Protein AF-A0A0A2G8U5-F1 (afdb_monomer_lite)

Sequence (140 aa):
MFMNVADIVYWAEHYVRKNSAEVSLRGVLSDSLFIVSLGLLFNLLTIAYIVQFYTGWRILQYLPIKSKNELASWLYAILLILPILVFIYCRYYRGERLDRILNDYEQQSPQRLQLGKFIFWSYEIITWGGFILSYLLFKH

Structure (mmCIF, N/CA/C/O backbone):
data_AF-A0A0A2G8U5-F1
#
_entry.id   AF-A0A0A2G8U5-F1
#
loop_
_atom_site.group_PDB
_atom_site.id
_atom_site.type_symbol
_atom_site.label_atom_id
_atom_site.label_alt_id
_atom_site.label_comp_id
_atom_site.label_asym_id
_atom_site.label_entity_id
_atom_site.label_seq_id
_atom_site.pdbx_PDB_ins_code
_atom_site.Cartn_x
_atom_site.Cartn_y
_atom_site.Cartn_z
_atom_site.occupancy
_atom_site.B_iso_or_equiv
_atom_site.auth_seq_id
_atom_site.auth_comp_id
_atom_site.auth_asym_id
_atom_site.auth_atom_id
_atom_site.pdbx_PDB_model_num
ATOM 1 N N . MET A 1 1 ? -1.851 15.204 -13.575 1.00 45.66 1 MET A N 1
ATOM 2 C CA . MET A 1 1 ? -1.467 13.783 -13.700 1.00 45.66 1 MET A CA 1
ATOM 3 C C . MET A 1 1 ? -1.702 13.150 -12.339 1.00 45.66 1 MET A C 1
ATOM 5 O O . MET A 1 1 ? -0.962 13.458 -11.418 1.00 45.66 1 MET A O 1
ATOM 9 N N . PHE A 1 2 ? -2.799 12.411 -12.169 1.00 50.53 2 PHE A N 1
ATOM 10 C CA . PHE A 1 2 ? -3.066 11.702 -10.914 1.00 50.53 2 PHE A CA 1
ATOM 11 C C . PHE A 1 2 ? -2.197 10.447 -10.871 1.00 50.53 2 PHE A C 1
ATOM 13 O O . PHE A 1 2 ? -2.098 9.750 -11.880 1.00 50.53 2 PHE A O 1
ATOM 20 N N . MET A 1 3 ? -1.550 10.195 -9.734 1.00 67.38 3 MET A N 1
ATOM 21 C CA . MET A 1 3 ? -0.747 8.993 -9.533 1.00 67.38 3 MET A CA 1
ATOM 22 C C . MET A 1 3 ? -1.667 7.770 -9.550 1.00 67.38 3 MET A C 1
ATOM 24 O O . MET A 1 3 ? -2.618 7.700 -8.771 1.00 67.38 3 MET A O 1
ATOM 28 N N . ASN A 1 4 ? -1.418 6.833 -10.459 1.00 82.69 4 ASN A N 1
ATOM 29 C CA . ASN A 1 4 ? -2.144 5.573 -10.521 1.00 82.69 4 ASN A CA 1
ATOM 30 C C . ASN A 1 4 ? -1.438 4.535 -9.636 1.00 82.69 4 ASN A C 1
ATOM 32 O O . ASN A 1 4 ? -0.263 4.661 -9.307 1.00 82.69 4 ASN A O 1
ATOM 36 N N . VAL A 1 5 ? -2.128 3.456 -9.279 1.00 84.44 5 VAL A N 1
ATOM 37 C CA . VAL A 1 5 ? -1.564 2.375 -8.458 1.00 84.44 5 VAL A CA 1
ATOM 38 C C . VAL A 1 5 ? -0.317 1.756 -9.110 1.00 84.44 5 VAL A C 1
ATOM 40 O O . VAL A 1 5 ? 0.587 1.329 -8.403 1.00 84.44 5 VAL A O 1
ATOM 43 N N . ALA A 1 6 ? -0.215 1.772 -10.443 1.00 88.62 6 ALA A N 1
ATOM 44 C CA . ALA A 1 6 ? 0.989 1.343 -11.158 1.00 88.62 6 ALA A CA 1
ATOM 45 C C . ALA A 1 6 ? 2.228 2.207 -10.840 1.00 88.62 6 ALA A C 1
ATOM 47 O O . ALA A 1 6 ? 3.315 1.652 -10.701 1.00 88.62 6 ALA A O 1
ATOM 48 N N . ASP A 1 7 ? 2.070 3.526 -10.658 1.00 89.56 7 ASP A N 1
ATOM 49 C CA . ASP A 1 7 ? 3.162 4.411 -10.226 1.00 89.56 7 ASP A CA 1
ATOM 50 C C . ASP A 1 7 ? 3.640 4.028 -8.817 1.00 89.56 7 ASP A C 1
ATOM 52 O O . ASP A 1 7 ? 4.839 3.970 -8.556 1.00 89.56 7 ASP A O 1
ATOM 56 N N . ILE A 1 8 ? 2.698 3.736 -7.911 1.00 91.19 8 ILE A N 1
ATOM 57 C CA . ILE A 1 8 ? 2.994 3.339 -6.527 1.00 91.19 8 ILE A CA 1
ATOM 58 C C . ILE A 1 8 ? 3.740 2.003 -6.516 1.00 91.19 8 ILE A C 1
ATOM 60 O O . ILE A 1 8 ? 4.759 1.876 -5.845 1.00 91.19 8 ILE A O 1
ATOM 64 N N . VAL A 1 9 ? 3.273 1.027 -7.302 1.00 91.62 9 VAL A N 1
ATOM 65 C CA . VAL A 1 9 ? 3.931 -0.278 -7.463 1.00 91.62 9 VAL A CA 1
ATOM 66 C C . VAL A 1 9 ? 5.350 -0.113 -8.003 1.00 91.62 9 VAL A C 1
ATOM 68 O O . VAL A 1 9 ? 6.275 -0.697 -7.442 1.00 91.62 9 VAL A O 1
ATOM 71 N N . TYR A 1 10 ? 5.538 0.705 -9.045 1.00 92.62 10 TYR A N 1
ATOM 72 C CA . TYR A 1 10 ? 6.860 0.985 -9.602 1.00 92.62 10 TYR A CA 1
ATOM 73 C C . TYR A 1 10 ? 7.806 1.554 -8.539 1.00 92.62 10 TYR A C 1
ATOM 75 O O . TYR A 1 10 ? 8.897 1.024 -8.337 1.00 92.62 10 TYR A O 1
ATOM 83 N N . TRP A 1 11 ? 7.397 2.613 -7.833 1.00 93.00 11 TRP A N 1
ATOM 84 C CA . TRP A 1 11 ? 8.270 3.278 -6.865 1.00 93.00 11 TRP A CA 1
ATOM 85 C C . TRP A 1 11 ? 8.524 2.448 -5.611 1.00 93.00 11 TRP A C 1
ATOM 87 O O . TRP A 1 11 ? 9.645 2.480 -5.100 1.00 93.00 11 TRP A O 1
ATOM 97 N N . ALA A 1 12 ? 7.543 1.669 -5.151 1.00 91.81 12 ALA A N 1
ATOM 98 C CA . ALA A 1 12 ? 7.727 0.723 -4.057 1.00 91.81 12 ALA A CA 1
ATOM 99 C C . ALA A 1 12 ? 8.731 -0.374 -4.440 1.00 91.81 12 ALA A C 1
ATOM 101 O O . ALA A 1 12 ? 9.665 -0.643 -3.688 1.00 91.81 12 ALA A O 1
ATOM 102 N N . GLU A 1 13 ? 8.592 -0.967 -5.629 1.00 90.75 13 GLU A N 1
ATOM 103 C CA . GLU A 1 13 ? 9.526 -1.977 -6.136 1.00 90.75 13 GLU A CA 1
ATOM 104 C C . GLU A 1 13 ? 10.926 -1.396 -6.347 1.00 90.75 13 GLU A C 1
ATOM 106 O O . GLU A 1 13 ? 11.911 -1.970 -5.889 1.00 90.75 13 GLU A O 1
ATOM 111 N N . HIS A 1 14 ? 11.028 -0.224 -6.972 1.00 89.00 14 HIS A N 1
ATOM 112 C CA . HIS A 1 14 ? 12.299 0.464 -7.175 1.00 89.00 14 HIS A CA 1
ATOM 113 C C . HIS A 1 14 ? 12.977 0.808 -5.838 1.00 89.00 14 HIS A C 1
ATOM 115 O O . HIS A 1 14 ? 14.193 0.672 -5.702 1.00 89.00 14 HIS A O 1
ATOM 121 N N . TYR A 1 15 ? 12.216 1.256 -4.834 1.00 88.25 15 TYR A N 1
ATOM 122 C CA . TYR A 1 15 ? 12.743 1.524 -3.496 1.00 88.25 15 TYR A CA 1
ATOM 123 C C . TYR A 1 15 ? 13.277 0.254 -2.831 1.00 88.25 15 TYR A C 1
ATOM 125 O O . TYR A 1 15 ? 14.399 0.269 -2.328 1.00 88.25 15 TYR A O 1
ATOM 133 N N . VAL A 1 16 ? 12.510 -0.838 -2.855 1.00 88.12 16 VAL A N 1
ATOM 134 C CA . VAL A 1 16 ? 12.937 -2.119 -2.278 1.00 88.12 16 VAL A CA 1
ATOM 135 C C . VAL A 1 16 ? 14.197 -2.617 -2.977 1.00 88.12 16 VAL A C 1
ATOM 137 O O . VAL A 1 16 ? 15.197 -2.835 -2.305 1.00 88.12 16 VAL A O 1
ATOM 140 N N . ARG A 1 17 ? 14.207 -2.670 -4.315 1.00 84.31 17 ARG A N 1
ATOM 141 C CA . ARG A 1 17 ? 15.368 -3.119 -5.105 1.00 84.31 17 ARG A CA 1
ATOM 142 C C . ARG A 1 17 ? 16.630 -2.306 -4.854 1.00 84.31 17 ARG A C 1
ATOM 144 O O . ARG A 1 17 ? 17.725 -2.854 -4.843 1.00 84.31 17 ARG A O 1
ATOM 151 N N . LYS A 1 18 ? 16.491 -0.991 -4.672 1.00 84.00 18 LYS A N 1
ATOM 152 C CA . LYS A 1 18 ? 17.632 -0.114 -4.392 1.00 84.00 18 LYS A CA 1
ATOM 153 C C . LYS A 1 18 ? 18.244 -0.376 -3.010 1.00 84.00 18 LYS A C 1
ATOM 155 O O . LYS A 1 18 ? 19.432 -0.128 -2.827 1.00 84.00 18 LYS A O 1
ATOM 160 N N . ASN A 1 19 ? 17.438 -0.814 -2.046 1.00 79.12 19 ASN A N 1
ATOM 161 C CA . ASN A 1 19 ? 17.853 -0.992 -0.653 1.00 79.12 19 ASN A CA 1
ATOM 162 C C . ASN A 1 19 ? 18.053 -2.465 -0.254 1.00 79.12 19 ASN A C 1
ATOM 164 O O . ASN A 1 19 ? 18.577 -2.731 0.825 1.00 79.12 19 ASN A O 1
ATOM 168 N N . SER A 1 20 ? 17.668 -3.421 -1.100 1.00 72.75 20 SER A N 1
ATOM 169 C CA . SER A 1 20 ? 17.951 -4.840 -0.908 1.00 72.75 20 SER A CA 1
ATOM 170 C C . SER A 1 20 ? 19.399 -5.142 -1.307 1.00 72.75 20 SER A C 1
ATOM 172 O O . SER A 1 20 ? 19.764 -5.006 -2.474 1.00 72.75 20 SER A O 1
ATOM 174 N N . ALA A 1 21 ? 20.225 -5.555 -0.341 1.00 58.78 21 ALA A N 1
ATOM 175 C CA . ALA A 1 21 ? 21.621 -5.952 -0.572 1.00 58.78 21 ALA A CA 1
ATOM 176 C C . ALA A 1 21 ? 21.752 -7.270 -1.358 1.00 58.78 21 ALA A C 1
ATOM 178 O O . ALA A 1 21 ? 22.778 -7.527 -1.983 1.00 58.78 21 ALA A O 1
ATOM 179 N N . GLU A 1 22 ? 20.703 -8.089 -1.350 1.00 55.12 22 GLU A N 1
ATOM 180 C CA . GLU A 1 22 ? 20.610 -9.311 -2.134 1.00 55.12 22 GLU A CA 1
ATOM 181 C C . GLU A 1 22 ? 19.609 -9.098 -3.264 1.00 55.12 22 GLU A C 1
ATOM 183 O O . GLU A 1 22 ? 18.526 -8.547 -3.055 1.00 55.12 22 GLU A O 1
ATOM 188 N N . VAL A 1 23 ? 19.959 -9.578 -4.460 1.00 50.59 23 VAL A N 1
ATOM 189 C CA . VAL A 1 23 ? 19.015 -9.833 -5.554 1.00 50.59 23 VAL A CA 1
ATOM 190 C C . VAL A 1 23 ? 18.116 -10.980 -5.087 1.00 50.59 23 VAL A C 1
ATOM 192 O O . VAL A 1 23 ? 18.272 -12.124 -5.512 1.00 50.59 23 VAL A O 1
ATOM 195 N N . SER A 1 24 ? 17.264 -10.724 -4.093 1.00 45.72 24 SER A N 1
ATOM 196 C CA . SER A 1 24 ? 16.434 -11.763 -3.513 1.00 45.72 24 SER A CA 1
ATOM 197 C C . SER A 1 24 ? 15.479 -12.243 -4.596 1.00 45.72 24 SER A C 1
ATOM 199 O O . SER A 1 24 ? 14.966 -11.461 -5.404 1.00 45.72 24 SER A O 1
ATOM 201 N N . LEU A 1 25 ? 15.358 -13.571 -4.679 1.00 44.44 25 LEU A 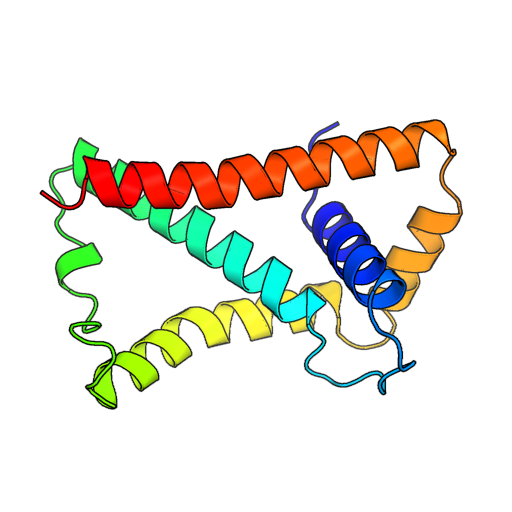N 1
ATOM 202 C CA . LEU A 1 25 ? 14.522 -14.288 -5.632 1.00 44.44 25 LEU A CA 1
ATOM 203 C C . LEU A 1 25 ? 13.231 -13.511 -5.902 1.00 44.44 25 LEU A C 1
ATOM 205 O O . LEU A 1 25 ? 12.577 -13.084 -4.953 1.00 44.44 25 LEU A O 1
ATOM 209 N N . ARG A 1 26 ? 12.839 -13.417 -7.182 1.00 52.62 26 ARG A N 1
ATOM 210 C CA . ARG A 1 26 ? 11.476 -13.086 -7.635 1.00 52.62 26 ARG A CA 1
ATOM 211 C C . ARG A 1 26 ? 10.468 -14.025 -6.957 1.00 52.62 26 ARG A C 1
ATOM 213 O O . ARG A 1 26 ? 10.010 -15.004 -7.538 1.00 52.62 26 ARG A O 1
ATOM 220 N N . GLY A 1 27 ? 10.182 -13.774 -5.692 1.00 52.41 27 GLY A N 1
ATOM 221 C CA . GLY A 1 27 ? 9.225 -14.496 -4.888 1.00 52.41 27 GLY A CA 1
ATOM 222 C C . GLY A 1 27 ? 7.840 -13.917 -5.119 1.00 52.41 27 GLY A C 1
ATOM 223 O O . GLY A 1 27 ? 7.674 -12.742 -5.435 1.00 52.41 27 GLY A O 1
ATOM 224 N N . VAL A 1 28 ? 6.825 -14.749 -4.912 1.00 53.06 28 VAL A N 1
ATOM 225 C CA . VAL A 1 28 ? 5.401 -14.376 -4.962 1.00 53.06 28 VAL A CA 1
ATOM 226 C C . VAL A 1 28 ? 5.046 -13.271 -3.941 1.00 53.06 28 VAL A C 1
ATOM 228 O O . VAL A 1 28 ? 4.006 -12.630 -4.064 1.00 53.06 28 VAL A O 1
ATOM 231 N N . LEU A 1 29 ? 5.924 -13.019 -2.965 1.00 63.38 29 LEU A N 1
ATOM 232 C CA . LEU A 1 29 ? 5.766 -12.086 -1.851 1.00 63.38 29 LEU A CA 1
ATOM 233 C C . LEU A 1 29 ? 6.968 -11.127 -1.785 1.00 63.38 29 LEU A C 1
ATOM 235 O O . LEU A 1 29 ? 7.867 -11.328 -0.975 1.00 63.38 29 LEU A O 1
ATOM 239 N N . SER A 1 30 ? 7.021 -10.117 -2.657 1.00 76.25 30 SER A N 1
ATOM 240 C CA . SER A 1 30 ? 8.033 -9.057 -2.539 1.00 76.25 30 SER A CA 1
ATOM 241 C C . SER A 1 30 ? 7.670 -8.084 -1.411 1.00 76.25 30 SER A C 1
ATOM 243 O O . SER A 1 30 ? 6.493 -7.812 -1.170 1.00 76.25 30 SER A O 1
ATOM 245 N N . ASP A 1 31 ? 8.665 -7.484 -0.756 1.00 85.88 31 ASP A N 1
ATOM 246 C CA . ASP A 1 31 ? 8.422 -6.442 0.257 1.00 85.88 31 ASP A CA 1
ATOM 247 C C . ASP A 1 31 ? 7.632 -5.258 -0.323 1.00 85.88 31 ASP A C 1
ATOM 249 O O . ASP A 1 31 ? 6.816 -4.638 0.357 1.00 85.88 31 ASP A O 1
ATOM 253 N N . SER A 1 32 ? 7.803 -4.982 -1.618 1.00 90.38 32 SER A N 1
ATOM 254 C CA . SER A 1 32 ? 7.052 -3.940 -2.315 1.00 90.38 32 SER A CA 1
ATOM 255 C C . SER A 1 32 ? 5.556 -4.258 -2.396 1.00 90.38 32 SER A C 1
ATOM 257 O O . SER A 1 32 ? 4.738 -3.359 -2.209 1.00 90.38 32 SER A O 1
ATOM 259 N N . LEU A 1 33 ? 5.176 -5.529 -2.586 1.00 91.94 33 LEU A N 1
ATOM 260 C CA . LEU A 1 33 ? 3.778 -5.961 -2.555 1.00 91.94 33 LEU A CA 1
ATOM 261 C C . LEU A 1 33 ? 3.157 -5.682 -1.180 1.00 91.94 33 LEU A C 1
ATOM 263 O O . LEU A 1 33 ? 2.012 -5.224 -1.109 1.00 91.94 33 LEU A O 1
ATOM 267 N N . PHE A 1 34 ? 3.907 -5.911 -0.099 1.00 91.19 34 PHE A N 1
ATOM 268 C CA . PHE A 1 34 ? 3.461 -5.589 1.256 1.00 91.19 34 PHE A CA 1
ATOM 269 C C . PHE A 1 34 ? 3.319 -4.086 1.478 1.00 91.19 34 PHE A C 1
ATOM 271 O O . PHE A 1 34 ? 2.284 -3.669 1.991 1.00 91.19 34 PHE A O 1
ATOM 278 N N . ILE A 1 35 ? 4.296 -3.278 1.055 1.00 91.56 35 ILE A N 1
ATOM 279 C CA . ILE A 1 35 ? 4.242 -1.810 1.167 1.00 91.56 35 ILE A CA 1
ATOM 280 C C . ILE A 1 35 ? 2.976 -1.271 0.492 1.00 91.56 35 ILE A C 1
ATOM 282 O O . ILE A 1 35 ? 2.175 -0.585 1.127 1.00 91.56 35 ILE A O 1
ATOM 286 N N . VAL A 1 36 ? 2.740 -1.651 -0.767 1.00 93.44 36 VAL A N 1
ATOM 287 C CA . VAL A 1 36 ? 1.570 -1.194 -1.535 1.00 93.44 36 VAL A CA 1
ATOM 288 C C . VAL A 1 36 ? 0.263 -1.654 -0.879 1.00 93.44 36 VAL A C 1
ATOM 290 O O . VAL A 1 36 ? -0.694 -0.884 -0.779 1.00 93.44 36 VAL A O 1
ATOM 293 N N . SER A 1 37 ? 0.216 -2.902 -0.406 1.00 94.19 37 SER A N 1
ATOM 294 C CA . SER A 1 37 ? -0.985 -3.476 0.213 1.00 94.19 37 SER A CA 1
ATOM 295 C C . SER A 1 37 ? -1.306 -2.843 1.568 1.00 94.19 37 SER A C 1
ATOM 297 O O . SER A 1 37 ? -2.471 -2.557 1.845 1.00 94.19 37 SER A O 1
ATOM 299 N N . LEU A 1 38 ? -0.290 -2.575 2.393 1.00 93.19 38 LEU A N 1
ATOM 300 C CA . LEU A 1 38 ? -0.440 -1.858 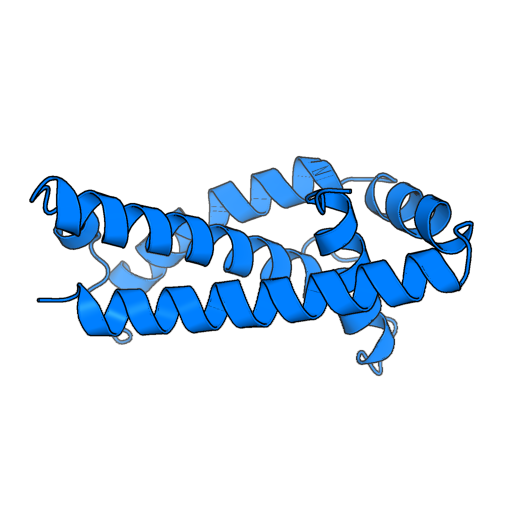3.661 1.00 93.19 38 LEU A CA 1
ATOM 301 C C . LEU A 1 38 ? -0.889 -0.415 3.434 1.00 93.19 38 LEU A C 1
ATOM 303 O O . LEU A 1 38 ? -1.812 0.039 4.108 1.00 93.19 38 LEU A O 1
ATOM 307 N N . GLY A 1 39 ? -0.309 0.280 2.451 1.00 93.69 39 GLY A N 1
ATOM 308 C CA . GLY A 1 39 ? -0.733 1.632 2.093 1.00 93.69 39 GLY A CA 1
ATOM 309 C C . GLY A 1 39 ? -2.209 1.683 1.690 1.00 93.69 39 GLY A C 1
ATOM 310 O O . GLY A 1 39 ? -2.963 2.534 2.166 1.00 93.69 39 GLY A O 1
ATOM 311 N N . LEU A 1 40 ? -2.669 0.726 0.875 1.00 93.75 40 LEU A N 1
ATOM 312 C CA . LEU A 1 40 ? -4.085 0.641 0.517 1.00 93.75 40 LEU A CA 1
ATOM 313 C C . LEU A 1 40 ? -4.970 0.331 1.733 1.00 93.75 40 LEU A C 1
ATOM 315 O O . LEU A 1 40 ? -6.014 0.961 1.897 1.00 93.75 40 LEU A O 1
ATOM 319 N N . LEU A 1 41 ? -4.550 -0.589 2.607 1.00 93.38 41 LEU A N 1
ATOM 320 C CA . LEU A 1 41 ? -5.270 -0.898 3.844 1.00 93.38 41 LEU A CA 1
ATOM 321 C C . LEU A 1 41 ? -5.420 0.343 4.735 1.00 93.38 41 LEU A C 1
ATOM 323 O O . LEU A 1 41 ? -6.517 0.618 5.214 1.00 93.38 41 LEU A O 1
ATOM 327 N N . PHE A 1 42 ? -4.359 1.124 4.930 1.00 93.69 42 PHE A N 1
ATOM 328 C CA . PHE A 1 42 ? -4.413 2.345 5.737 1.00 93.69 42 PHE A CA 1
ATOM 329 C C . PHE A 1 42 ? -5.289 3.426 5.128 1.00 93.69 42 PHE A C 1
ATOM 331 O O . PHE A 1 42 ? -6.027 4.080 5.864 1.00 93.69 42 PHE A O 1
ATOM 338 N N . ASN A 1 43 ? -5.288 3.576 3.805 1.00 93.44 43 ASN A N 1
ATOM 339 C CA . ASN A 1 43 ? -6.220 4.478 3.137 1.00 93.44 43 ASN A CA 1
ATOM 340 C C . ASN A 1 43 ? -7.678 4.039 3.346 1.00 93.44 43 ASN A C 1
ATOM 342 O O . ASN A 1 43 ? -8.521 4.866 3.693 1.00 93.44 43 ASN A O 1
ATOM 346 N N . LEU A 1 44 ? -7.976 2.740 3.234 1.00 92.06 44 LEU A N 1
ATOM 347 C CA . LEU A 1 44 ? -9.315 2.206 3.512 1.00 92.06 44 LEU A CA 1
ATOM 348 C C . LEU A 1 44 ? -9.732 2.418 4.972 1.00 92.06 44 LEU A C 1
ATOM 350 O O . LEU A 1 44 ? -10.852 2.856 5.231 1.00 92.06 44 LEU A O 1
ATOM 354 N N . LEU A 1 45 ? -8.836 2.156 5.926 1.00 90.69 45 LEU A N 1
ATOM 355 C CA . LEU A 1 45 ? -9.105 2.385 7.346 1.00 90.69 45 LEU A CA 1
ATOM 356 C C . LEU A 1 45 ? -9.289 3.874 7.657 1.00 90.69 45 LEU A C 1
ATOM 358 O O . LEU A 1 45 ? -10.191 4.225 8.408 1.00 90.69 45 LEU A O 1
ATOM 362 N N . THR A 1 46 ? -8.491 4.753 7.052 1.00 91.56 46 THR A N 1
ATOM 363 C CA . THR A 1 46 ? -8.630 6.213 7.174 1.00 91.56 46 THR A CA 1
ATOM 364 C C . THR A 1 46 ? -10.007 6.672 6.700 1.00 91.56 46 THR A C 1
ATOM 366 O O . THR A 1 46 ? -10.703 7.385 7.420 1.00 91.56 46 THR A O 1
ATOM 369 N N . ILE A 1 47 ? -10.449 6.204 5.528 1.00 90.62 47 ILE A N 1
ATOM 370 C CA . ILE A 1 47 ? -11.799 6.480 5.018 1.00 90.62 47 ILE A CA 1
ATOM 371 C C . ILE A 1 47 ? -12.858 5.938 5.982 1.00 90.62 47 ILE A C 1
ATOM 373 O O . ILE A 1 47 ? -13.814 6.646 6.288 1.00 90.62 47 ILE A O 1
ATOM 377 N N . ALA A 1 48 ? -12.689 4.718 6.498 1.00 89.19 48 ALA A N 1
ATOM 378 C CA . ALA A 1 48 ? -13.624 4.135 7.455 1.00 89.19 48 ALA A CA 1
ATOM 379 C C . ALA A 1 48 ? -13.725 4.963 8.748 1.00 89.19 48 ALA A C 1
ATOM 381 O O . ALA A 1 48 ? -14.835 5.181 9.229 1.00 89.19 48 ALA A O 1
ATOM 382 N N . TYR A 1 49 ? -12.607 5.480 9.268 1.00 87.19 49 TYR A N 1
ATOM 383 C CA . TYR A 1 49 ? -12.595 6.394 10.414 1.00 87.19 49 TYR A CA 1
ATOM 384 C C . TYR A 1 49 ? -13.358 7.689 10.123 1.00 87.19 49 TYR A C 1
ATOM 386 O O . TYR A 1 49 ? -14.204 8.091 10.920 1.00 87.19 49 TYR A O 1
ATOM 394 N N . ILE A 1 50 ? -13.111 8.312 8.967 1.00 87.94 50 ILE A N 1
ATOM 395 C CA . ILE A 1 50 ? -13.808 9.533 8.543 1.00 87.94 50 ILE A CA 1
ATOM 396 C C . ILE A 1 50 ? -15.316 9.272 8.416 1.00 87.94 50 ILE A C 1
ATOM 398 O O . ILE A 1 50 ? -16.124 10.015 8.970 1.00 87.94 50 ILE A O 1
ATOM 402 N N . VAL A 1 51 ? -15.717 8.196 7.734 1.00 88.75 51 VAL A N 1
ATOM 403 C CA . VAL A 1 51 ? -17.132 7.826 7.573 1.00 88.75 51 VAL A CA 1
ATOM 404 C C . VAL A 1 51 ? -17.783 7.572 8.929 1.00 88.75 51 VAL A C 1
ATOM 406 O O . VAL A 1 51 ? -18.866 8.095 9.184 1.00 88.75 51 VAL A O 1
ATOM 409 N N . GLN A 1 52 ? -17.131 6.814 9.810 1.00 89.12 52 GLN A N 1
ATOM 410 C CA . GLN A 1 52 ? -17.620 6.549 11.162 1.00 89.12 52 GLN A CA 1
ATOM 411 C C . GLN A 1 52 ? -17.830 7.847 11.951 1.00 89.12 52 GLN A C 1
ATOM 413 O O . GLN A 1 52 ? -18.867 7.996 12.596 1.00 89.12 52 GLN A O 1
ATOM 418 N N . PHE A 1 53 ? -16.902 8.800 11.854 1.00 85.94 53 PHE A N 1
ATOM 419 C CA . PHE A 1 53 ? -17.022 10.103 12.505 1.00 85.94 53 PHE A CA 1
ATOM 420 C C . PHE A 1 53 ? -18.232 10.903 11.997 1.00 85.94 53 PHE A C 1
ATOM 422 O O . PHE A 1 53 ? -19.021 11.399 12.796 1.00 85.94 53 PHE A O 1
ATOM 429 N N . TYR A 1 54 ? -18.426 10.988 10.676 1.00 87.62 54 TYR A N 1
ATOM 430 C CA . TYR A 1 54 ? -19.512 11.787 10.094 1.00 87.62 54 TYR A CA 1
ATOM 431 C C . TYR A 1 54 ? -20.897 11.129 10.168 1.00 87.62 54 TYR A C 1
ATOM 433 O O . TYR A 1 54 ? -21.904 11.831 10.206 1.00 87.62 54 TYR A O 1
ATOM 441 N N . THR A 1 55 ? -20.975 9.797 10.171 1.00 87.81 55 THR A N 1
ATOM 442 C CA . THR A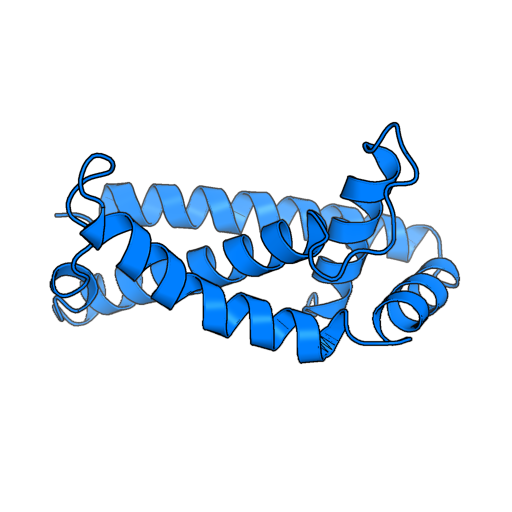 1 55 ? -22.253 9.056 10.195 1.00 87.81 55 THR A CA 1
ATOM 443 C C . THR A 1 55 ? -22.661 8.599 11.595 1.00 87.81 55 THR A C 1
ATOM 445 O O . THR A 1 55 ? -23.799 8.178 11.800 1.00 87.81 55 THR A O 1
ATOM 448 N N . GLY A 1 56 ? -21.731 8.616 12.556 1.00 82.44 56 GLY A N 1
ATOM 449 C CA . GLY A 1 56 ? -21.899 7.984 13.865 1.00 82.44 56 GLY A CA 1
ATOM 450 C C . GLY A 1 56 ? -21.921 6.449 13.812 1.00 82.44 56 GLY A C 1
ATOM 451 O O . GLY A 1 56 ? -22.154 5.799 14.834 1.00 82.44 56 GLY A O 1
ATOM 452 N N . TRP A 1 57 ? -21.696 5.838 12.642 1.00 82.06 57 TRP A N 1
ATOM 453 C CA . TRP A 1 57 ? -21.706 4.388 12.483 1.00 82.06 57 TRP A CA 1
ATOM 454 C C . TRP A 1 57 ? -20.436 3.783 13.056 1.00 82.06 57 TRP A C 1
ATOM 456 O O . TRP A 1 57 ? -19.350 3.931 12.504 1.00 82.06 57 TRP A O 1
ATOM 466 N N . ARG A 1 58 ? -20.567 3.027 14.143 1.00 78.94 58 ARG A N 1
ATOM 467 C CA . ARG A 1 58 ? -19.432 2.401 14.826 1.00 78.94 58 ARG A CA 1
ATOM 468 C C . ARG A 1 58 ? -18.952 1.121 14.128 1.00 78.94 58 ARG A C 1
ATOM 470 O O . ARG A 1 58 ? -18.873 0.070 14.748 1.00 78.94 58 ARG A O 1
ATOM 477 N N . ILE A 1 59 ? -18.662 1.178 12.831 1.00 75.44 59 ILE A N 1
ATOM 478 C CA . ILE A 1 59 ? -18.313 0.000 12.018 1.00 75.44 59 ILE A CA 1
ATOM 479 C C . ILE A 1 59 ? -16.992 -0.624 12.481 1.00 75.44 59 ILE A C 1
ATOM 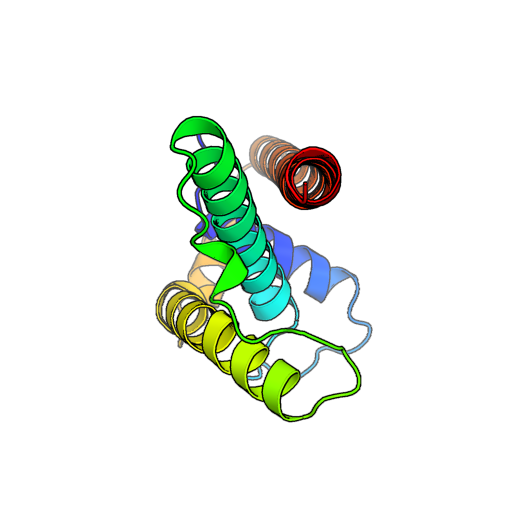481 O O . ILE A 1 59 ? -16.893 -1.845 12.598 1.00 75.44 59 ILE A O 1
ATOM 485 N N . LEU A 1 60 ? -15.993 0.199 12.809 1.00 78.06 60 LEU A N 1
ATOM 486 C CA . LEU A 1 60 ? -14.669 -0.289 13.200 1.00 78.06 60 LEU A CA 1
ATOM 487 C C . LEU A 1 60 ? -14.673 -0.990 14.565 1.00 78.06 60 LEU A C 1
ATOM 489 O O . LEU A 1 60 ? -13.805 -1.820 14.817 1.00 78.06 60 LEU A O 1
ATOM 493 N N . GLN A 1 61 ? -15.668 -0.730 15.424 1.00 75.31 61 GLN A N 1
ATOM 494 C CA . GLN A 1 61 ? -15.792 -1.395 16.730 1.00 75.31 61 GLN A CA 1
ATOM 495 C C . GLN A 1 61 ? -16.090 -2.898 16.598 1.00 75.31 61 GLN A C 1
ATOM 497 O O . GLN A 1 61 ? -15.851 -3.665 17.529 1.00 75.31 61 GLN A O 1
ATOM 502 N N . TYR A 1 62 ? -16.641 -3.313 15.453 1.00 76.94 62 TYR A N 1
ATOM 503 C CA . TYR A 1 62 ? -16.969 -4.706 15.172 1.00 76.94 62 TYR A CA 1
ATOM 504 C C . TYR A 1 62 ? -15.789 -5.479 14.585 1.00 76.94 62 TYR A C 1
ATOM 506 O O . TYR A 1 62 ? -15.905 -6.690 14.420 1.00 76.94 62 TYR A O 1
ATOM 514 N N . LEU A 1 63 ? -14.657 -4.820 14.297 1.00 79.25 63 LEU A N 1
ATOM 515 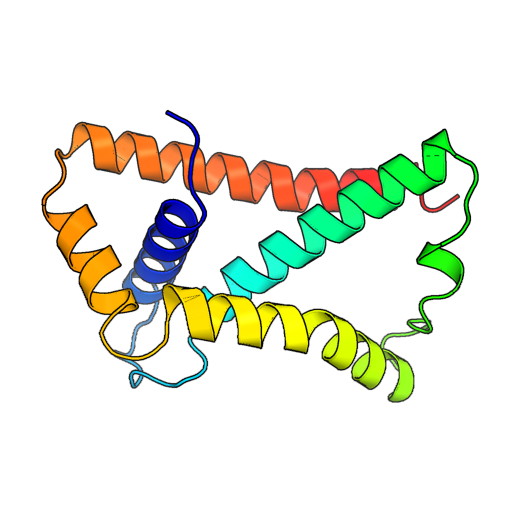C CA . LEU A 1 63 ? -13.425 -5.517 13.949 1.00 79.25 63 LEU A CA 1
ATOM 516 C C . LEU A 1 63 ? -12.873 -6.200 15.210 1.00 79.25 63 LEU A C 1
ATOM 518 O O . LEU A 1 63 ? -12.491 -5.518 16.163 1.00 79.25 63 LEU A O 1
ATOM 522 N N . PRO A 1 64 ? -12.793 -7.539 15.245 1.00 75.19 64 PRO A N 1
ATOM 523 C CA . PRO A 1 64 ? -12.369 -8.299 16.423 1.00 75.19 64 PRO A CA 1
ATOM 524 C C . PRO A 1 64 ? -10.835 -8.321 16.576 1.00 75.19 64 PRO A C 1
ATOM 526 O O . PRO A 1 64 ? -10.225 -9.363 16.806 1.00 75.19 64 PRO A O 1
ATOM 529 N N . ILE A 1 65 ? -10.205 -7.152 16.444 1.00 78.75 65 ILE A N 1
ATOM 530 C CA . ILE A 1 65 ? -8.770 -6.929 16.630 1.00 78.75 65 ILE A CA 1
ATOM 531 C C . ILE A 1 65 ? -8.614 -6.136 17.925 1.00 78.75 65 ILE A C 1
ATOM 533 O O . ILE A 1 65 ? -8.683 -4.909 17.938 1.00 78.75 65 ILE A O 1
ATOM 537 N N . LYS A 1 66 ? -8.472 -6.856 19.040 1.00 76.69 66 LYS A N 1
ATOM 538 C CA . LYS A 1 66 ? -8.497 -6.275 20.390 1.00 76.69 66 LYS A CA 1
ATOM 539 C C . LYS A 1 66 ? -7.107 -6.103 20.986 1.00 76.69 66 LYS A C 1
ATOM 541 O O . LYS A 1 66 ? -6.860 -5.128 21.690 1.00 76.69 66 LYS A O 1
ATOM 546 N N . SER A 1 67 ? -6.196 -7.038 20.720 1.00 77.25 67 SER A N 1
ATOM 547 C CA . SER A 1 67 ? -4.869 -7.045 21.334 1.00 77.25 67 SER A CA 1
ATOM 548 C C . SER A 1 67 ? -3.833 -7.734 20.459 1.00 77.25 67 SER A C 1
ATOM 550 O O . SER A 1 67 ? -4.089 -8.783 19.876 1.00 77.25 67 SER A O 1
ATOM 552 N N . LYS A 1 68 ? -2.609 -7.200 20.459 1.00 78.88 68 LYS A N 1
ATOM 553 C CA . LYS A 1 68 ? -1.444 -7.830 19.818 1.00 78.88 68 LYS A CA 1
ATOM 554 C C . LYS A 1 68 ? -1.031 -9.162 20.460 1.00 78.88 68 LYS A C 1
ATOM 556 O O . LYS A 1 68 ? -0.237 -9.888 19.879 1.00 78.88 68 LYS A O 1
ATOM 561 N N . ASN A 1 69 ? -1.530 -9.478 21.656 1.00 84.50 69 ASN A N 1
ATOM 562 C CA . ASN A 1 69 ? -1.204 -10.725 22.355 1.00 84.50 69 ASN A CA 1
ATOM 563 C C . ASN A 1 69 ? -2.221 -11.843 22.065 1.00 84.50 69 ASN A C 1
ATOM 565 O O . ASN A 1 69 ? -2.000 -12.986 22.450 1.00 84.50 69 ASN A O 1
ATOM 569 N N . GLU A 1 70 ? -3.337 -11.532 21.400 1.00 87.50 70 GLU A N 1
ATOM 570 C CA . GLU A 1 70 ? -4.384 -12.505 21.097 1.00 87.50 70 GLU A CA 1
ATOM 571 C C . GLU A 1 70 ? -4.208 -13.064 19.686 1.00 87.50 70 GLU A C 1
ATOM 573 O O . GLU A 1 70 ? -4.293 -12.332 18.701 1.00 87.50 70 GLU A O 1
ATOM 578 N N . LEU A 1 71 ? -4.040 -14.384 19.569 1.00 86.12 71 LEU A N 1
ATOM 579 C CA . LEU A 1 71 ? -3.910 -15.065 18.275 1.00 86.12 71 LEU A CA 1
ATOM 580 C C . LEU A 1 71 ? -5.103 -14.791 17.345 1.00 86.12 71 LEU A C 1
ATOM 582 O O . LEU A 1 71 ? -4.920 -14.596 16.146 1.00 86.12 71 LEU A O 1
ATOM 586 N N . ALA A 1 72 ? -6.315 -14.696 17.899 1.00 86.00 72 ALA A N 1
ATOM 587 C CA . ALA A 1 72 ? -7.506 -14.337 17.135 1.00 86.00 72 ALA A CA 1
ATOM 588 C C . ALA A 1 72 ? -7.359 -12.968 16.444 1.00 86.00 72 ALA A C 1
ATOM 590 O O . ALA A 1 72 ? -7.665 -12.853 15.261 1.00 86.00 72 ALA A O 1
ATOM 591 N N . SER A 1 73 ? -6.815 -11.958 17.134 1.00 85.56 73 SER A N 1
ATOM 592 C CA . SER A 1 73 ? -6.599 -10.622 16.558 1.00 85.56 73 SER A CA 1
ATOM 593 C C . SER A 1 73 ? -5.651 -10.670 15.351 1.00 85.56 73 SER A C 1
ATOM 595 O O . SER A 1 73 ? -5.889 -9.986 14.356 1.00 85.56 73 SER A O 1
ATOM 597 N N . TRP A 1 74 ? -4.623 -11.525 15.392 1.00 86.69 74 TRP A N 1
ATOM 598 C CA . TRP A 1 74 ? -3.721 -11.748 14.257 1.00 86.69 74 TRP A CA 1
ATOM 599 C C . TRP A 1 74 ? -4.408 -12.440 13.082 1.00 86.69 74 TRP A C 1
ATOM 601 O O . TRP A 1 74 ? -4.225 -12.017 11.943 1.00 86.69 74 TRP A O 1
ATOM 611 N N . LEU A 1 75 ? -5.236 -13.458 13.340 1.00 89.25 75 LEU A N 1
ATOM 612 C CA . LEU A 1 75 ? -6.014 -14.120 12.288 1.00 89.25 75 LEU A CA 1
ATOM 613 C C . LEU A 1 75 ? -6.933 -13.128 11.571 1.00 89.25 75 LEU A C 1
ATOM 615 O O . LEU A 1 75 ? -6.981 -13.111 10.343 1.00 89.25 75 LEU A O 1
ATOM 619 N N . TYR A 1 76 ? -7.609 -12.252 12.314 1.00 87.56 76 TYR A N 1
ATOM 620 C CA . TYR A 1 76 ? -8.461 -11.224 11.718 1.00 87.56 76 TYR A CA 1
ATOM 621 C C . TYR A 1 76 ? -7.674 -10.154 10.959 1.00 87.56 76 TYR A C 1
ATOM 623 O O . TYR A 1 76 ? -8.104 -9.741 9.885 1.00 87.56 76 TYR A O 1
ATOM 631 N N . ALA A 1 77 ? -6.502 -9.747 11.453 1.00 86.88 77 ALA A N 1
ATOM 632 C CA . ALA A 1 77 ? -5.616 -8.855 10.707 1.00 86.88 77 ALA A CA 1
ATOM 633 C C . ALA A 1 77 ? -5.168 -9.483 9.373 1.00 86.88 77 ALA A C 1
ATOM 635 O O . ALA A 1 77 ? -5.193 -8.816 8.338 1.00 86.88 77 ALA A O 1
ATOM 636 N N . ILE A 1 78 ? -4.837 -10.781 9.374 1.00 89.94 78 ILE A N 1
ATOM 637 C CA . ILE A 1 78 ? -4.508 -11.530 8.154 1.00 89.94 78 ILE A CA 1
ATOM 638 C C . ILE A 1 78 ? -5.714 -11.574 7.210 1.00 89.94 78 ILE A C 1
ATOM 640 O O . ILE A 1 78 ? -5.564 -11.289 6.026 1.00 89.94 78 ILE A O 1
ATOM 644 N N . LEU A 1 79 ? -6.914 -11.869 7.716 1.00 90.69 79 LEU A N 1
ATOM 645 C CA . LEU A 1 79 ? -8.138 -11.895 6.907 1.00 90.69 79 LEU A CA 1
ATOM 646 C C . LEU A 1 79 ? -8.467 -10.537 6.271 1.00 90.69 79 LEU A C 1
ATOM 648 O O . LEU A 1 79 ? -9.033 -10.511 5.181 1.00 90.69 79 LEU A O 1
ATOM 652 N N . LEU A 1 80 ? -8.096 -9.422 6.909 1.00 90.25 80 LEU A N 1
ATOM 653 C CA . LEU A 1 80 ? -8.256 -8.083 6.335 1.00 90.25 80 LEU A CA 1
ATOM 654 C C . LEU A 1 80 ? -7.245 -7.793 5.221 1.00 90.25 80 LEU A C 1
ATOM 656 O O . LEU A 1 80 ? -7.621 -7.257 4.180 1.00 90.25 80 LEU A O 1
ATOM 660 N N . ILE A 1 81 ? -5.967 -8.127 5.420 1.00 92.31 81 ILE A N 1
ATOM 661 C CA . ILE A 1 81 ? -4.910 -7.776 4.459 1.00 92.31 81 ILE A CA 1
ATOM 662 C C . ILE A 1 81 ? -4.803 -8.767 3.292 1.00 92.31 81 ILE A C 1
ATOM 664 O O . ILE A 1 81 ? -4.468 -8.371 2.178 1.00 92.31 81 ILE A O 1
ATOM 668 N N . LEU A 1 82 ? -5.117 -10.046 3.508 1.00 93.62 82 LEU A N 1
ATOM 669 C CA . LEU A 1 82 ? -5.006 -11.099 2.499 1.00 93.62 82 LEU A CA 1
ATOM 670 C C . LEU A 1 82 ? -5.777 -10.808 1.196 1.00 93.62 82 LEU A C 1
ATOM 672 O O . LEU A 1 82 ? -5.169 -10.945 0.133 1.00 93.62 82 LEU A O 1
ATOM 676 N N . PRO A 1 83 ? -7.059 -10.385 1.203 1.00 94.56 83 PRO A N 1
ATOM 677 C CA . PRO A 1 83 ? -7.758 -10.065 -0.042 1.00 94.56 83 PRO A CA 1
ATOM 678 C C . PRO A 1 83 ? -7.097 -8.904 -0.795 1.00 94.56 83 PRO A C 1
ATOM 680 O O . PRO A 1 83 ? -7.036 -8.931 -2.024 1.00 94.56 83 PRO A O 1
ATOM 683 N N . ILE A 1 84 ? -6.545 -7.923 -0.072 1.00 94.44 84 ILE A N 1
ATOM 684 C CA . ILE A 1 84 ? -5.805 -6.802 -0.661 1.00 94.44 84 ILE A CA 1
ATOM 685 C C . ILE A 1 84 ? -4.517 -7.307 -1.317 1.00 94.44 84 ILE A C 1
ATOM 687 O O . ILE A 1 84 ? -4.270 -7.003 -2.484 1.00 94.44 84 ILE A O 1
ATOM 691 N N . LEU A 1 85 ? -3.740 -8.133 -0.611 1.00 94.00 85 LEU A N 1
ATOM 692 C CA . LEU A 1 85 ? -2.518 -8.748 -1.137 1.00 94.00 85 LEU A CA 1
ATOM 693 C C . LEU A 1 85 ? -2.798 -9.542 -2.412 1.00 94.00 85 LEU A C 1
ATOM 695 O O . LEU A 1 85 ? -2.130 -9.339 -3.424 1.00 94.00 85 LEU A O 1
ATOM 699 N N . VAL A 1 86 ? -3.815 -10.408 -2.394 1.00 93.56 86 VAL A N 1
ATOM 700 C CA . VAL A 1 86 ? -4.201 -11.217 -3.559 1.00 93.56 86 VAL A CA 1
ATOM 701 C C . VAL A 1 86 ? -4.619 -10.324 -4.725 1.00 93.56 86 VAL A C 1
ATOM 703 O O . VAL A 1 86 ? -4.201 -10.568 -5.860 1.00 93.56 86 VAL A O 1
ATOM 706 N N . PHE A 1 87 ? -5.403 -9.275 -4.465 1.00 94.19 87 PHE A N 1
ATOM 707 C CA . PHE A 1 87 ? -5.828 -8.322 -5.485 1.00 94.19 87 PHE A CA 1
ATOM 708 C C . PHE A 1 87 ? -4.638 -7.597 -6.131 1.00 94.19 87 PHE A C 1
ATOM 710 O O . PHE A 1 87 ? -4.494 -7.637 -7.357 1.00 94.19 87 PHE A O 1
ATOM 717 N N . ILE A 1 88 ? -3.759 -6.983 -5.330 1.00 94.00 88 ILE A N 1
ATOM 718 C CA . ILE A 1 88 ? -2.576 -6.260 -5.822 1.00 94.00 88 ILE A CA 1
ATOM 719 C C . ILE A 1 88 ? -1.630 -7.215 -6.551 1.00 94.00 88 ILE A C 1
ATOM 721 O O . ILE A 1 88 ? -1.171 -6.898 -7.653 1.00 94.00 88 ILE A O 1
ATOM 725 N N . TYR A 1 89 ? -1.409 -8.414 -6.006 1.00 92.62 89 TYR A N 1
ATOM 726 C CA . TYR A 1 89 ? -0.579 -9.428 -6.642 1.00 92.62 89 TYR A CA 1
ATOM 727 C C . TYR A 1 89 ? -1.122 -9.805 -8.022 1.00 92.62 89 TYR A C 1
ATOM 729 O O . TYR A 1 89 ? -0.432 -9.681 -9.037 1.00 92.62 89 TYR A O 1
ATOM 737 N N . CYS A 1 90 ? -2.394 -10.206 -8.086 1.00 92.25 90 CYS A N 1
ATOM 738 C CA . CYS A 1 90 ? -3.026 -10.628 -9.330 1.00 92.25 90 CYS A CA 1
ATOM 739 C C . CYS A 1 90 ? -3.073 -9.506 -10.359 1.00 92.25 90 CYS A C 1
ATOM 741 O O . CYS A 1 90 ? -3.013 -9.786 -11.558 1.00 92.25 90 CYS A O 1
ATOM 743 N N . ARG A 1 91 ? -3.206 -8.251 -9.917 1.00 92.44 91 ARG A N 1
ATOM 744 C CA . ARG A 1 91 ? -3.302 -7.096 -10.803 1.00 92.44 91 ARG A CA 1
ATOM 745 C C . ARG A 1 91 ? -1.943 -6.665 -11.344 1.00 92.44 91 ARG A C 1
ATOM 747 O O . ARG A 1 91 ? -1.868 -6.467 -12.558 1.00 92.44 91 ARG A O 1
ATOM 754 N N . TYR A 1 92 ? -0.916 -6.577 -10.499 1.00 91.75 92 TYR A N 1
ATOM 755 C CA . TYR A 1 92 ? 0.345 -5.899 -10.824 1.00 91.75 92 TYR A CA 1
ATOM 756 C C . TYR A 1 92 ? 1.591 -6.792 -10.762 1.00 91.75 92 TYR A C 1
ATOM 758 O O . TYR A 1 92 ? 2.493 -6.592 -11.565 1.00 91.75 92 TYR A O 1
ATOM 766 N N . TYR A 1 93 ? 1.632 -7.801 -9.888 1.00 89.62 93 TYR A N 1
ATOM 767 C CA . TYR A 1 93 ? 2.831 -8.629 -9.670 1.00 89.62 93 TYR A CA 1
ATOM 768 C C . TYR A 1 93 ? 2.816 -9.976 -10.404 1.00 89.62 93 TYR A C 1
ATOM 770 O O . TYR A 1 93 ? 3.851 -10.620 -10.551 1.00 89.62 93 TYR A O 1
ATOM 778 N N . ARG A 1 94 ? 1.651 -10.431 -10.875 1.00 89.00 94 ARG A N 1
ATOM 779 C CA . ARG A 1 94 ? 1.504 -11.750 -11.500 1.00 89.00 94 ARG A CA 1
ATOM 780 C C . ARG A 1 94 ? 2.122 -11.810 -12.902 1.00 89.00 94 ARG A C 1
ATOM 782 O O . ARG A 1 94 ? 1.705 -11.077 -13.802 1.00 89.00 94 ARG A O 1
ATOM 789 N N . GLY A 1 95 ? 3.012 -12.782 -13.109 1.00 85.06 95 GLY A N 1
ATOM 790 C CA . GLY A 1 95 ? 3.659 -13.049 -14.398 1.00 85.06 95 GLY A CA 1
ATOM 791 C C . GLY A 1 95 ? 4.513 -11.867 -14.859 1.00 85.06 95 GLY A C 1
ATOM 792 O O . GLY A 1 95 ? 5.159 -11.212 -14.053 1.00 85.06 95 GLY A O 1
ATOM 793 N N . GLU A 1 96 ? 4.462 -11.540 -16.148 1.00 86.81 96 GLU A N 1
ATOM 794 C CA . GLU A 1 96 ? 5.258 -10.456 -16.754 1.00 86.81 96 GLU A CA 1
ATOM 795 C C . GLU A 1 96 ? 4.689 -9.045 -16.508 1.00 86.81 96 GLU A C 1
ATOM 797 O O . GLU A 1 96 ? 5.061 -8.084 -17.180 1.00 86.81 96 GLU A O 1
ATOM 802 N N . ARG A 1 97 ? 3.696 -8.886 -15.625 1.00 89.31 97 ARG A N 1
ATOM 803 C CA . ARG A 1 97 ? 3.045 -7.580 -15.416 1.00 89.31 97 ARG A CA 1
ATOM 804 C C . ARG A 1 97 ? 3.952 -6.593 -14.696 1.00 89.31 97 ARG A C 1
ATOM 806 O O . ARG A 1 97 ? 4.022 -5.446 -15.124 1.00 89.31 97 ARG A O 1
ATOM 813 N N . LEU A 1 98 ? 4.651 -7.047 -13.657 1.00 88.69 98 LEU A N 1
ATOM 814 C CA . LEU A 1 98 ? 5.586 -6.202 -12.921 1.00 88.69 98 LEU A CA 1
ATOM 815 C C . LEU A 1 98 ? 6.726 -5.757 -13.832 1.00 88.69 98 LEU A C 1
ATOM 817 O O . LEU A 1 98 ? 7.040 -4.576 -13.889 1.00 88.69 98 LEU A O 1
ATOM 821 N N . ASP A 1 99 ? 7.284 -6.693 -14.598 1.00 87.81 99 ASP A N 1
ATOM 822 C CA . ASP A 1 99 ? 8.367 -6.410 -15.540 1.00 87.81 99 ASP A CA 1
ATOM 823 C C . ASP A 1 99 ? 7.953 -5.393 -16.601 1.00 87.81 99 ASP A C 1
ATOM 825 O O . ASP A 1 99 ? 8.706 -4.468 -16.887 1.00 87.81 99 ASP A O 1
ATOM 829 N N . ARG A 1 100 ? 6.729 -5.500 -17.134 1.00 90.50 100 ARG A N 1
ATOM 830 C CA . ARG A 1 100 ? 6.187 -4.483 -18.044 1.00 90.50 100 ARG A CA 1
ATOM 831 C C . ARG A 1 100 ? 6.099 -3.109 -17.390 1.00 90.50 100 ARG A C 1
ATOM 833 O O . ARG A 1 100 ? 6.559 -2.146 -17.984 1.00 90.50 100 ARG A O 1
ATOM 840 N N . ILE A 1 101 ? 5.576 -3.021 -16.165 1.00 90.62 101 ILE A N 1
ATOM 841 C CA . ILE A 1 101 ? 5.503 -1.748 -15.428 1.00 90.62 101 ILE A CA 1
ATOM 842 C C . ILE A 1 101 ? 6.903 -1.154 -15.240 1.00 90.62 101 ILE A C 1
ATOM 844 O O . ILE A 1 101 ? 7.092 0.036 -15.448 1.00 90.62 101 ILE A O 1
ATOM 848 N N . LEU A 1 102 ? 7.896 -1.963 -14.877 1.00 89.81 102 LEU A N 1
ATOM 849 C CA . LEU A 1 102 ? 9.264 -1.483 -14.684 1.00 89.81 102 LEU A CA 1
ATOM 850 C C . LEU A 1 102 ? 9.875 -0.972 -15.993 1.00 89.81 102 LEU A C 1
ATOM 852 O O . LEU A 1 102 ? 10.340 0.165 -16.040 1.00 89.81 102 LEU A O 1
ATOM 856 N N . ASN A 1 103 ? 9.778 -1.759 -17.066 1.00 90.06 103 ASN A N 1
ATOM 857 C CA . ASN A 1 103 ? 10.308 -1.396 -18.381 1.00 90.06 103 ASN A CA 1
ATOM 858 C C . ASN A 1 103 ? 9.642 -0.128 -18.943 1.00 90.06 103 ASN A C 1
ATOM 860 O O . ASN A 1 103 ? 10.327 0.751 -19.465 1.00 90.06 103 ASN A O 1
ATOM 864 N N . ASP A 1 104 ? 8.318 -0.002 -18.808 1.00 89.56 104 ASP A N 1
ATOM 865 C CA . ASP A 1 104 ? 7.562 1.162 -19.287 1.00 89.56 104 ASP A CA 1
ATOM 866 C C . ASP A 1 104 ? 7.968 2.451 -18.555 1.00 89.56 104 ASP A C 1
ATOM 868 O O . ASP A 1 104 ? 7.896 3.546 -19.120 1.00 89.56 104 ASP A O 1
ATOM 872 N N . TYR A 1 105 ? 8.373 2.350 -17.286 1.00 86.62 105 TYR A N 1
ATOM 873 C CA . TYR A 1 105 ? 8.807 3.497 -16.489 1.00 86.62 105 TYR A CA 1
ATOM 874 C C . TYR A 1 105 ? 10.273 3.852 -16.719 1.00 86.62 105 TYR A C 1
ATOM 876 O O . TYR A 1 105 ? 10.594 5.037 -16.767 1.00 86.62 105 TYR A O 1
ATOM 884 N N . GLU A 1 106 ? 11.147 2.871 -16.941 1.00 84.75 106 GLU A N 1
ATOM 885 C CA . GLU A 1 106 ? 12.552 3.113 -17.296 1.00 84.75 106 GLU A CA 1
ATOM 886 C C . GLU A 1 106 ? 12.704 3.876 -18.622 1.00 84.75 106 GLU A C 1
ATOM 888 O O . GLU A 1 106 ? 13.659 4.630 -18.799 1.00 84.75 106 GLU A O 1
ATOM 893 N N . GLN A 1 107 ? 11.731 3.755 -19.531 1.00 90.00 107 GLN A N 1
ATOM 894 C CA . GLN A 1 107 ? 11.693 4.498 -20.797 1.00 90.00 107 GLN A CA 1
ATOM 895 C C . GLN A 1 107 ? 11.202 5.951 -20.659 1.00 90.00 107 GLN A C 1
ATOM 897 O O . GLN A 1 107 ? 11.199 6.704 -21.636 1.00 90.00 107 GLN A O 1
ATOM 902 N N . GLN A 1 108 ? 10.751 6.373 -19.473 1.00 88.94 108 GLN A N 1
ATOM 903 C CA . GLN A 1 108 ? 10.234 7.725 -19.266 1.00 88.94 108 GLN A CA 1
ATOM 904 C C . GLN A 1 108 ? 11.354 8.755 -19.102 1.00 88.94 108 GLN A C 1
ATOM 906 O O . GLN A 1 108 ? 12.478 8.454 -18.706 1.00 88.94 108 GLN A O 1
ATOM 911 N N . SER A 1 109 ? 11.032 10.023 -19.374 1.00 88.88 109 SER A N 1
ATOM 912 C CA . SER A 1 109 ? 12.000 11.106 -19.219 1.00 88.88 109 SER A CA 1
ATOM 913 C C . SER A 1 109 ? 12.454 11.263 -17.755 1.00 88.88 109 SER A C 1
ATOM 915 O O . SER A 1 109 ? 11.647 11.090 -16.832 1.00 88.88 109 SER A O 1
ATOM 917 N N . PRO A 1 110 ? 13.709 11.688 -17.507 1.00 88.88 110 PRO A N 1
ATOM 918 C CA . PRO A 1 110 ? 14.223 11.889 -16.150 1.00 88.88 110 PRO A CA 1
ATOM 919 C C . PRO A 1 110 ? 13.371 12.842 -15.303 1.00 88.88 110 PRO A C 1
ATOM 921 O O . PRO A 1 110 ? 13.193 12.623 -14.107 1.00 88.88 110 PRO A O 1
ATOM 924 N N . GLN A 1 111 ? 12.797 13.878 -15.924 1.00 88.94 111 GLN A N 1
ATOM 925 C CA . GLN A 1 111 ? 11.892 14.818 -15.254 1.00 88.94 111 GLN A CA 1
ATOM 926 C C . GLN A 1 111 ? 10.619 14.124 -14.753 1.00 88.94 111 GLN A C 1
ATOM 928 O O . GLN A 1 111 ? 10.196 14.347 -13.619 1.00 88.94 111 GLN A O 1
ATOM 933 N N . ARG A 1 112 ? 10.025 13.246 -15.573 1.00 86.75 112 ARG A N 1
ATOM 934 C CA . ARG A 1 112 ? 8.826 12.486 -15.203 1.00 86.75 112 ARG A CA 1
ATOM 935 C C . ARG A 1 112 ? 9.121 11.495 -14.079 1.00 86.75 112 ARG A C 1
ATOM 937 O O . ARG A 1 112 ? 8.314 11.371 -13.161 1.00 86.75 112 ARG A O 1
ATOM 944 N N . LEU A 1 113 ? 10.296 10.866 -14.099 1.00 87.94 113 LEU A N 1
ATOM 945 C CA . LEU A 1 113 ? 10.758 10.001 -13.013 1.00 87.94 113 LEU A CA 1
ATOM 946 C C . LEU A 1 113 ? 10.961 10.780 -11.704 1.00 87.94 113 LEU A C 1
ATOM 948 O O . LEU A 1 113 ? 10.488 10.356 -10.654 1.00 87.94 113 LEU A O 1
ATOM 952 N N . GLN A 1 114 ? 11.601 11.950 -11.737 1.00 89.00 114 GLN A N 1
ATOM 953 C CA . GLN A 1 114 ? 11.760 12.777 -10.534 1.00 89.00 114 GLN A CA 1
ATOM 954 C C . GLN A 1 114 ? 10.412 13.213 -9.950 1.00 89.00 114 GLN A C 1
ATOM 956 O O . GLN A 1 114 ? 10.207 13.112 -8.738 1.00 89.00 114 GLN A O 1
ATOM 961 N N . LEU A 1 115 ? 9.481 13.639 -10.808 1.00 88.81 115 LEU A N 1
ATOM 962 C CA . LEU A 1 115 ? 8.132 14.003 -10.389 1.00 88.81 115 LEU A CA 1
ATOM 963 C C . LEU A 1 115 ? 7.391 12.803 -9.783 1.00 88.81 115 LEU A C 1
ATOM 965 O O . LEU A 1 115 ? 6.828 12.923 -8.699 1.00 88.81 115 LEU A O 1
ATOM 969 N N . GLY A 1 116 ? 7.439 11.638 -10.435 1.00 88.81 116 GLY A N 1
ATOM 970 C CA . GLY A 1 116 ? 6.825 10.411 -9.925 1.00 88.81 116 GLY A CA 1
ATOM 971 C C . GLY A 1 116 ? 7.358 10.031 -8.543 1.00 88.81 116 GLY A C 1
ATOM 972 O O . GLY A 1 116 ? 6.577 9.752 -7.637 1.00 88.81 116 GLY A O 1
ATOM 973 N N . LYS A 1 117 ? 8.678 10.121 -8.346 1.00 91.00 117 LYS A N 1
ATOM 974 C CA . LYS A 1 117 ? 9.316 9.863 -7.051 1.00 91.00 117 LYS A CA 1
ATOM 975 C C . LYS A 1 117 ? 8.803 10.808 -5.967 1.00 91.00 117 LYS A C 1
ATOM 977 O O . LYS A 1 117 ? 8.510 10.368 -4.859 1.00 91.00 117 LYS A O 1
ATOM 982 N N . PHE A 1 118 ? 8.718 12.103 -6.271 1.00 92.00 118 PHE A N 1
ATOM 983 C CA . PHE A 1 118 ? 8.229 13.108 -5.328 1.00 92.00 118 PHE A CA 1
ATOM 984 C C . PHE A 1 118 ? 6.772 12.848 -4.922 1.00 92.00 118 PHE A C 1
ATOM 986 O O . PHE A 1 118 ? 6.439 12.898 -3.736 1.00 92.00 118 PHE A O 1
ATOM 993 N N . ILE A 1 119 ? 5.917 12.525 -5.897 1.00 90.44 119 ILE A N 1
ATOM 994 C CA . ILE A 1 119 ? 4.506 12.221 -5.643 1.00 90.44 119 ILE A CA 1
ATOM 995 C C . ILE A 1 119 ? 4.370 10.936 -4.816 1.00 90.44 119 ILE A C 1
ATOM 997 O O . ILE A 1 119 ? 3.588 10.924 -3.869 1.00 90.44 119 ILE A O 1
ATOM 1001 N N . PHE A 1 120 ? 5.160 9.894 -5.099 1.00 92.75 120 PHE A N 1
ATOM 1002 C CA . PHE A 1 120 ? 5.164 8.656 -4.314 1.00 92.75 120 PHE A CA 1
ATOM 1003 C C . PHE A 1 120 ? 5.490 8.903 -2.837 1.00 92.75 120 PHE A C 1
ATOM 1005 O O . PHE A 1 120 ? 4.728 8.498 -1.964 1.00 92.75 120 PHE A O 1
ATOM 1012 N N . TRP A 1 121 ? 6.573 9.627 -2.539 1.00 93.12 121 TRP A N 1
ATOM 1013 C CA . TRP A 1 121 ? 6.933 9.922 -1.146 1.00 93.12 121 TRP A CA 1
ATOM 1014 C C . TRP A 1 121 ? 5.901 10.800 -0.444 1.00 93.12 121 TRP A C 1
ATOM 1016 O O . TRP A 1 121 ? 5.615 10.594 0.732 1.00 93.12 121 TRP A O 1
ATOM 1026 N N . SER A 1 122 ? 5.307 11.745 -1.172 1.00 93.50 122 SER A N 1
ATOM 1027 C CA . SER A 1 122 ? 4.216 12.564 -0.646 1.00 93.50 122 SER A CA 1
ATOM 1028 C C . SER A 1 122 ? 2.991 11.705 -0.315 1.00 93.50 122 SER A C 1
ATOM 1030 O O . SER A 1 122 ? 2.399 11.869 0.748 1.00 93.50 122 SER A O 1
ATOM 1032 N N . TYR A 1 123 ? 2.643 10.747 -1.178 1.00 91.94 123 TYR A N 1
ATOM 1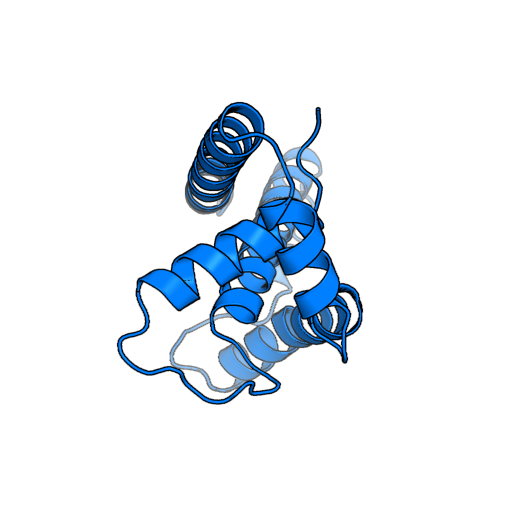033 C CA . TYR A 1 123 ? 1.572 9.782 -0.934 1.00 91.94 123 TYR A CA 1
ATOM 1034 C C . TYR A 1 123 ? 1.843 8.902 0.288 1.00 91.94 123 TYR A C 1
ATOM 1036 O O . TYR A 1 123 ? 0.938 8.730 1.100 1.00 91.94 123 TYR A O 1
ATOM 1044 N N . GLU A 1 124 ? 3.062 8.386 0.459 1.00 92.81 124 GLU A N 1
ATOM 1045 C CA . GLU A 1 124 ? 3.417 7.591 1.641 1.00 92.81 124 GLU A CA 1
ATOM 1046 C C . GLU A 1 124 ? 3.276 8.426 2.922 1.00 92.81 124 GLU A C 1
ATOM 1048 O O . GLU A 1 124 ? 2.594 8.016 3.859 1.00 92.81 124 GLU A O 1
ATOM 1053 N N . ILE A 1 125 ? 3.818 9.648 2.945 1.00 94.06 125 ILE A N 1
ATOM 1054 C CA . ILE A 1 125 ? 3.704 10.543 4.109 1.00 94.06 125 ILE A CA 1
ATOM 1055 C C . ILE A 1 125 ? 2.236 10.841 4.438 1.00 94.06 125 ILE A C 1
ATOM 1057 O O . ILE A 1 125 ? 1.846 10.775 5.604 1.00 94.06 125 ILE A O 1
ATOM 1061 N N . ILE A 1 126 ? 1.411 11.142 3.430 1.00 93.44 126 ILE A N 1
ATOM 1062 C CA . ILE A 1 126 ? -0.018 11.429 3.619 1.00 93.44 126 ILE A CA 1
ATOM 1063 C C . ILE A 1 126 ? -0.775 10.182 4.080 1.00 93.44 126 ILE A C 1
ATOM 1065 O O . ILE A 1 126 ? -1.611 10.287 4.971 1.00 93.44 126 ILE A O 1
ATOM 1069 N N . THR A 1 127 ? -0.484 9.010 3.517 1.00 93.56 127 THR A N 1
ATOM 1070 C CA . THR A 1 127 ? -1.160 7.750 3.865 1.00 93.56 127 THR A CA 1
ATOM 1071 C C . THR A 1 127 ? -0.883 7.377 5.318 1.00 93.56 127 THR A C 1
ATOM 1073 O O . THR A 1 127 ? -1.810 7.163 6.100 1.00 93.56 127 THR A O 1
ATOM 1076 N N . TRP A 1 128 ? 0.390 7.359 5.715 1.00 92.94 128 TRP A N 1
ATOM 1077 C CA . TRP A 1 128 ? 0.785 7.024 7.082 1.00 92.94 128 TRP A CA 1
ATOM 1078 C C . TRP A 1 128 ? 0.374 8.108 8.078 1.00 92.94 128 TRP A C 1
ATOM 1080 O O . TRP A 1 128 ? -0.238 7.808 9.103 1.00 92.94 128 TRP A O 1
ATOM 1090 N N . GLY A 1 129 ? 0.665 9.374 7.772 1.00 92.88 129 GLY A N 1
ATOM 1091 C CA . GLY A 1 129 ? 0.314 10.506 8.626 1.00 92.88 129 GLY A CA 1
ATOM 1092 C C . GLY A 1 129 ? -1.196 10.663 8.786 1.00 92.88 129 GLY A C 1
ATOM 1093 O O . GLY A 1 129 ? -1.683 10.824 9.902 1.00 92.88 129 GLY A O 1
ATOM 1094 N N . GLY A 1 130 ? -1.949 10.544 7.693 1.00 90.62 130 GLY A N 1
ATOM 1095 C CA . GLY A 1 130 ? -3.409 10.608 7.681 1.00 90.62 130 GLY A CA 1
ATOM 1096 C C . GLY A 1 130 ? -4.051 9.475 8.474 1.00 90.62 130 GLY A C 1
ATOM 1097 O O . GLY A 1 130 ? -4.969 9.730 9.257 1.00 90.62 130 GLY A O 1
ATOM 1098 N N . PHE A 1 131 ? -3.531 8.251 8.350 1.00 91.19 131 PHE A N 1
ATOM 1099 C CA . PHE A 1 131 ? -3.989 7.123 9.156 1.00 91.19 131 PHE A CA 1
ATOM 1100 C C . PHE A 1 131 ? -3.716 7.332 10.647 1.00 91.19 131 PHE A C 1
ATOM 1102 O O . PHE A 1 131 ? -4.632 7.186 11.455 1.00 91.19 131 PHE A O 1
ATOM 1109 N N . ILE A 1 132 ? -2.494 7.727 11.020 1.00 91.00 132 ILE A N 1
ATOM 1110 C CA . ILE A 1 132 ? -2.130 7.989 12.421 1.00 91.00 132 ILE A CA 1
ATOM 1111 C C . ILE A 1 132 ? -3.003 9.105 13.005 1.00 91.00 132 ILE A C 1
ATOM 1113 O O . ILE A 1 132 ? -3.556 8.942 14.091 1.00 91.00 132 ILE A O 1
ATOM 1117 N N . LEU A 1 133 ? -3.171 10.218 12.288 1.00 90.50 133 LEU A N 1
ATOM 1118 C CA . LEU A 1 133 ? -4.015 11.330 12.730 1.00 90.50 133 LEU A CA 1
ATOM 1119 C C . LEU A 1 133 ? -5.474 10.900 12.893 1.00 90.50 133 LEU A C 1
ATOM 1121 O O . LEU A 1 133 ? -6.079 11.191 13.919 1.00 90.50 133 LEU A O 1
ATOM 1125 N N . SER A 1 134 ? -6.024 10.162 11.929 1.00 86.94 134 SER A N 1
ATOM 1126 C CA . SER A 1 134 ? -7.406 9.673 11.994 1.00 86.94 134 SER A CA 1
ATOM 1127 C C . SER A 1 134 ? -7.605 8.700 13.151 1.00 86.94 134 SER A C 1
ATOM 1129 O O . SER A 1 134 ? -8.586 8.796 13.884 1.00 86.94 134 SER A O 1
ATOM 1131 N N . TYR A 1 135 ? -6.640 7.808 13.370 1.00 84.44 135 TYR A N 1
ATOM 1132 C CA . TYR A 1 135 ? -6.635 6.909 14.515 1.00 84.44 135 TYR A CA 1
ATOM 1133 C C . TYR A 1 135 ? -6.595 7.670 15.846 1.00 84.44 135 TYR A C 1
ATOM 1135 O O . TYR A 1 135 ? -7.273 7.281 16.788 1.00 84.44 135 TYR A O 1
ATOM 1143 N N . LEU A 1 136 ? -5.820 8.751 15.952 1.00 85.19 136 LEU A N 1
ATOM 1144 C CA . LEU A 1 136 ? -5.738 9.540 17.184 1.00 85.19 136 LEU A CA 1
ATOM 1145 C C . LEU A 1 136 ? -6.988 10.397 17.422 1.00 85.19 136 LEU A C 1
ATOM 1147 O O . LEU A 1 136 ? -7.434 10.510 18.559 1.00 85.19 136 LEU A O 1
ATOM 1151 N N . LEU A 1 137 ? -7.555 10.986 16.369 1.00 82.25 137 LEU A N 1
ATOM 1152 C CA . LEU A 1 137 ? -8.678 11.921 16.473 1.00 82.25 137 LEU A CA 1
ATOM 1153 C C . LEU A 1 137 ? -10.038 11.223 16.596 1.00 82.25 137 LEU A C 1
ATOM 1155 O O . LEU A 1 137 ? -10.914 11.730 17.290 1.00 82.25 137 LEU A O 1
ATOM 1159 N N . PHE A 1 138 ? -10.224 10.074 15.940 1.00 73.69 138 PHE A N 1
ATOM 1160 C CA . PHE A 1 138 ? -11.537 9.428 15.782 1.00 73.69 138 PHE A CA 1
ATOM 1161 C C . PHE A 1 138 ? -11.686 8.100 16.534 1.00 73.69 138 PHE A C 1
ATOM 1163 O O . PHE A 1 138 ? -12.665 7.381 16.347 1.00 73.69 138 PHE A O 1
ATOM 1170 N N . LYS A 1 139 ? -10.711 7.732 17.370 1.00 65.31 139 LYS A N 1
ATOM 1171 C CA . LYS A 1 139 ? -10.800 6.541 18.233 1.00 65.31 139 LYS A CA 1
ATOM 1172 C C . LYS A 1 139 ? -11.734 6.733 19.442 1.00 65.31 139 LYS A C 1
ATOM 1174 O O . LYS A 1 139 ? -12.019 5.751 20.128 1.00 65.31 139 LYS A O 1
ATOM 1179 N N . HIS A 1 140 ? -12.195 7.958 19.692 1.00 53.44 140 HIS A N 1
ATOM 1180 C CA . HIS A 1 140 ? -13.149 8.324 20.746 1.00 53.44 140 HIS A CA 1
ATOM 1181 C C . HIS A 1 140 ? -14.592 8.331 20.230 1.00 53.44 140 HIS A C 1
ATOM 1183 O O . HIS A 1 140 ? -15.487 8.004 21.041 1.00 53.44 140 HIS A O 1
#

Foldseek 3Di:
DDDDLLLLLQLLVVVQVVPDPDPPPLDLDDVSLVLSLVLVLLVVVLVVLVCCVVVVDPPVVPQPLDDPVDPVNVVSVCVSSVVSSVVCSVVAVPDCRVVVSNVVLVPDDPVVVVVSNVVNVVSSCCSVVSSVVSCVPRVD

Secondary structure (DSSP, 8-state):
-PPPHHHHHHHHHHHHHHH-SS-----SS-HHHHHHHHHHHHHHHHHHHHHHHHH----GGGS----TT-HHHHHHHHHHHHHHHHHHIIIIISTTHHHHHHHHHHTS-HHHHHHHHHHHHHHHHHHHHHHHHHHHHH--

pLDDT: mean 84.83, std 11.54, range [44.44, 94.56]

Organism: NCBI:txid266762

Radius of gyration: 17.1 Å; chains: 1; bounding box: 44×30×43 Å